Protein AF-A0A4Y9F2V4-F1 (afdb_monomer_lite)

pLDDT: mean 81.29, std 14.57, range [42.31, 92.75]

Structure (mmCIF, N/CA/C/O backbone):
data_AF-A0A4Y9F2V4-F1
#
_entry.id   AF-A0A4Y9F2V4-F1
#
loop_
_atom_site.group_PDB
_atom_site.id
_atom_site.type_symbol
_atom_site.label_atom_id
_atom_site.label_alt_id
_atom_site.label_comp_id
_atom_site.label_asym_id
_atom_site.label_entity_id
_atom_site.label_seq_id
_atom_site.pdbx_PDB_ins_code
_atom_site.Cartn_x
_atom_site.Cartn_y
_atom_site.Cartn_z
_atom_site.occupancy
_atom_site.B_iso_or_equiv
_atom_site.auth_seq_id
_atom_site.auth_comp_id
_atom_site.auth_asym_id
_atom_site.auth_atom_id
_atom_site.pdbx_PDB_model_num
ATOM 1 N N . MET A 1 1 ? -25.575 17.515 4.980 1.00 44.31 1 MET A N 1
ATOM 2 C CA . MET A 1 1 ? -24.448 17.321 4.046 1.00 44.31 1 MET A CA 1
ATOM 3 C C . MET A 1 1 ? -23.341 16.674 4.853 1.00 44.31 1 MET A C 1
ATOM 5 O O . MET A 1 1 ? -22.846 17.312 5.774 1.00 44.31 1 MET A O 1
ATOM 9 N N . ASN A 1 2 ? -23.086 15.384 4.634 1.00 42.31 2 ASN A N 1
ATOM 10 C CA . ASN A 1 2 ? -22.194 14.599 5.480 1.00 42.31 2 ASN A CA 1
ATOM 11 C C . ASN A 1 2 ? -20.754 14.826 5.000 1.00 42.31 2 ASN A C 1
ATOM 13 O O . ASN A 1 2 ? -20.361 14.354 3.935 1.00 42.31 2 ASN A O 1
ATOM 17 N N . ILE A 1 3 ? -19.988 15.631 5.738 1.00 50.53 3 ILE A N 1
ATOM 18 C CA . ILE A 1 3 ? -18.604 15.997 5.378 1.00 50.53 3 ILE A CA 1
ATOM 19 C C . ILE A 1 3 ? -17.734 14.726 5.277 1.00 50.53 3 ILE A C 1
ATOM 21 O O . ILE A 1 3 ? -16.844 14.642 4.428 1.00 50.53 3 ILE A O 1
ATOM 25 N N . GLN A 1 4 ? -18.103 13.689 6.037 1.00 48.22 4 GLN A N 1
ATOM 26 C CA . GLN A 1 4 ? -17.504 12.359 6.000 1.00 48.22 4 GLN A CA 1
ATOM 27 C C . GLN A 1 4 ? -17.786 11.537 4.730 1.00 48.22 4 GLN A C 1
ATOM 29 O O . GLN A 1 4 ? -17.098 10.567 4.488 1.00 48.22 4 GLN A O 1
ATOM 34 N N . GLU A 1 5 ? -18.730 11.887 3.856 1.00 47.97 5 GLU A N 1
ATOM 35 C CA . GLU A 1 5 ? -18.860 11.190 2.555 1.00 47.97 5 GLU A CA 1
ATOM 36 C C . GLU A 1 5 ? -18.079 11.898 1.442 1.00 47.97 5 GLU A C 1
ATOM 38 O O . GLU A 1 5 ? -17.826 11.338 0.375 1.00 47.97 5 GLU A O 1
ATOM 43 N N . THR A 1 6 ? -17.688 13.152 1.678 1.00 50.50 6 THR A N 1
ATOM 44 C CA . THR A 1 6 ? -17.068 14.001 0.652 1.00 50.50 6 THR A CA 1
ATOM 45 C C . THR A 1 6 ? -15.542 13.949 0.716 1.00 50.50 6 THR A C 1
ATOM 47 O O . THR A 1 6 ? -14.897 14.005 -0.327 1.00 50.50 6 THR A O 1
ATOM 50 N N . LEU A 1 7 ? -14.966 13.784 1.912 1.00 48.97 7 LEU A N 1
ATOM 51 C CA . LEU A 1 7 ? -13.522 13.582 2.103 1.00 48.97 7 LEU A CA 1
ATOM 52 C C . LEU A 1 7 ? -13.081 12.115 1.938 1.00 48.97 7 LEU A C 1
ATOM 54 O O . LEU A 1 7 ? -11.904 11.875 1.693 1.00 48.97 7 LEU A O 1
ATOM 58 N N . PHE A 1 8 ? -14.017 11.160 2.025 1.00 52.84 8 PHE A N 1
ATOM 59 C CA . PHE A 1 8 ? -13.751 9.718 2.175 1.00 52.84 8 PHE A CA 1
ATOM 60 C C . PHE A 1 8 ? -14.001 8.890 0.905 1.00 52.84 8 PHE A C 1
ATOM 62 O O . PHE A 1 8 ? -14.215 7.678 0.959 1.00 52.84 8 PHE A O 1
ATOM 69 N N . ASN A 1 9 ? -14.032 9.541 -0.257 1.00 54.22 9 ASN A N 1
ATOM 70 C CA . ASN A 1 9 ? -14.422 8.900 -1.506 1.00 54.22 9 ASN A CA 1
ATOM 71 C C . ASN A 1 9 ? -13.191 8.435 -2.304 1.00 54.22 9 ASN A C 1
ATOM 73 O O . ASN A 1 9 ? -12.772 9.096 -3.256 1.00 54.22 9 ASN A O 1
ATOM 77 N N . PHE A 1 10 ? -12.626 7.286 -1.907 1.00 53.47 10 PHE A N 1
ATOM 78 C CA . PHE A 1 10 ? -11.504 6.612 -2.588 1.00 53.47 10 PHE A CA 1
ATOM 79 C C . PHE A 1 10 ? -11.789 6.271 -4.068 1.00 53.47 10 PHE A C 1
ATOM 81 O 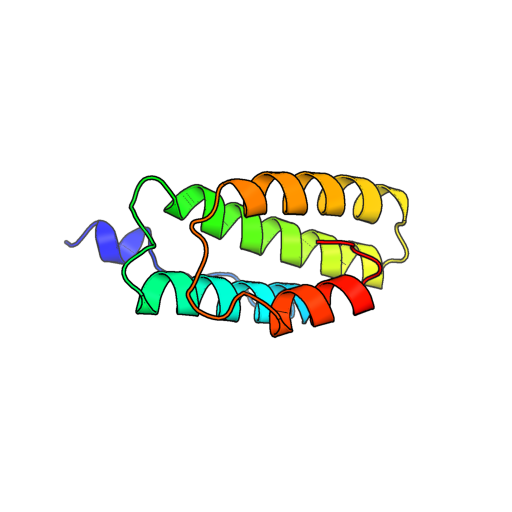O . PHE A 1 10 ? -10.865 5.999 -4.835 1.00 53.47 10 PHE A O 1
ATOM 88 N N . ASP A 1 11 ? -13.057 6.316 -4.492 1.00 53.59 11 ASP A N 1
ATOM 89 C CA . ASP A 1 11 ? -13.497 5.980 -5.851 1.00 53.59 11 ASP A CA 1
ATOM 90 C C . ASP A 1 11 ? -13.373 7.133 -6.864 1.00 53.59 11 ASP A C 1
ATOM 92 O O . ASP A 1 11 ? -13.664 6.949 -8.047 1.00 53.59 11 ASP A O 1
ATOM 96 N N . LYS A 1 12 ? -12.950 8.335 -6.442 1.00 51.78 12 LYS A N 1
ATOM 97 C CA . LYS A 1 12 ? -12.943 9.537 -7.302 1.00 51.78 12 LYS A CA 1
ATOM 98 C C . LYS A 1 12 ? -11.605 9.914 -7.943 1.00 51.78 12 LYS A C 1
ATOM 100 O O . LYS A 1 12 ? -11.531 10.971 -8.573 1.00 51.78 12 LYS A O 1
ATOM 105 N N . GLU A 1 13 ? -10.565 9.091 -7.846 1.00 54.69 13 GLU A N 1
ATOM 106 C CA . GLU A 1 13 ? -9.315 9.386 -8.558 1.00 54.69 13 GLU A CA 1
ATOM 107 C C . GLU A 1 13 ? -9.384 8.996 -10.047 1.00 54.69 13 GLU A C 1
ATOM 109 O O . GLU A 1 13 ? -9.911 7.934 -10.395 1.00 54.69 13 GLU A O 1
ATOM 114 N N . PRO A 1 14 ? -8.865 9.844 -10.960 1.00 46.28 14 PRO A N 1
ATOM 115 C CA . PRO A 1 14 ? -8.855 9.546 -12.385 1.00 46.28 14 PRO A CA 1
ATOM 116 C C . PRO A 1 14 ? -8.075 8.256 -12.660 1.00 46.28 14 PRO A C 1
ATOM 118 O O . PRO A 1 14 ? -6.982 8.050 -12.134 1.00 46.28 14 PRO A O 1
ATOM 121 N N . SER A 1 15 ? -8.645 7.412 -13.526 1.00 46.41 15 SER A N 1
ATOM 122 C CA . SER A 1 15 ? -8.115 6.128 -14.005 1.00 46.41 15 SER A CA 1
ATOM 123 C C . SER A 1 15 ? -6.828 6.283 -14.836 1.00 46.41 15 SER A C 1
ATOM 125 O O . SER A 1 15 ? -6.746 5.896 -15.999 1.00 46.41 15 SER A O 1
ATOM 127 N N . TYR A 1 16 ? -5.765 6.829 -14.251 1.00 52.81 16 TYR A N 1
ATOM 128 C CA . TYR A 1 16 ? -4.449 6.297 -14.573 1.00 52.81 16 TYR A CA 1
ATOM 129 C C . TYR A 1 16 ? -4.483 4.849 -14.097 1.00 52.81 16 TYR A C 1
ATOM 131 O O . TYR A 1 16 ? -4.896 4.610 -12.964 1.00 52.81 16 TYR A O 1
ATOM 139 N N . ALA A 1 17 ? -4.151 3.887 -14.962 1.00 70.69 17 ALA A N 1
ATOM 140 C CA . ALA A 1 17 ? -4.208 2.466 -14.624 1.00 70.69 17 ALA A CA 1
ATOM 141 C C . ALA A 1 17 ? -3.572 2.243 -13.240 1.00 70.69 17 ALA A C 1
ATOM 143 O O . ALA A 1 17 ? -2.359 2.427 -13.077 1.00 70.69 17 ALA A O 1
ATOM 144 N N . LYS A 1 18 ? -4.411 1.956 -12.230 1.00 81.81 18 LYS A N 1
ATOM 145 C CA . LYS A 1 18 ? -3.957 1.739 -10.855 1.00 81.81 18 LYS A CA 1
ATOM 146 C C . LYS A 1 18 ? -2.880 0.665 -10.920 1.00 81.81 18 LYS A C 1
ATOM 148 O O . LYS A 1 18 ? -3.084 -0.375 -11.550 1.00 81.81 18 LYS A O 1
ATOM 153 N N . SER A 1 19 ? -1.716 0.934 -10.337 1.00 89.44 19 SER A N 1
ATOM 154 C CA . SER A 1 19 ? -0.653 -0.063 -10.320 1.00 89.44 19 SER A CA 1
ATOM 155 C C . SER A 1 19 ? -1.144 -1.280 -9.531 1.00 89.44 19 SER A C 1
ATOM 157 O O . SER A 1 19 ? -1.943 -1.147 -8.601 1.00 89.44 19 SER A O 1
ATOM 159 N N . SER A 1 20 ? -0.672 -2.482 -9.866 1.00 90.25 20 SER A N 1
ATOM 160 C CA . SER A 1 20 ? -1.039 -3.674 -9.088 1.00 90.25 20 SER A CA 1
ATOM 161 C C . SER A 1 20 ? -0.617 -3.552 -7.620 1.00 90.25 20 SER A C 1
ATOM 163 O O . SER A 1 20 ? -1.272 -4.115 -6.749 1.00 90.25 20 SER A O 1
ATOM 165 N N . LEU A 1 21 ? 0.434 -2.773 -7.338 1.00 90.88 21 LEU A N 1
ATOM 166 C CA . LEU A 1 21 ? 0.853 -2.442 -5.981 1.00 90.88 21 LEU A CA 1
ATOM 167 C C . LEU A 1 21 ? -0.154 -1.533 -5.264 1.00 90.88 21 LEU A C 1
ATOM 169 O O . LEU A 1 21 ? -0.482 -1.798 -4.112 1.00 90.88 21 LEU A O 1
ATOM 173 N N . ARG A 1 22 ? -0.697 -0.514 -5.942 1.00 92.69 22 ARG A N 1
ATOM 174 C CA . ARG A 1 22 ? -1.770 0.320 -5.389 1.00 92.69 22 ARG A CA 1
ATOM 175 C C . ARG A 1 22 ? -3.029 -0.501 -5.127 1.00 92.69 22 ARG A C 1
ATOM 177 O O . ARG A 1 22 ? -3.604 -0.366 -4.060 1.00 92.69 22 ARG A O 1
ATOM 184 N N . LEU A 1 23 ? -3.437 -1.370 -6.052 1.00 91.06 23 LEU A N 1
ATOM 185 C CA . LEU A 1 23 ? -4.602 -2.244 -5.848 1.00 91.06 23 LEU A CA 1
ATOM 186 C C . LEU A 1 23 ? -4.430 -3.146 -4.616 1.00 91.06 23 LEU A C 1
ATOM 188 O O . LEU A 1 23 ? -5.368 -3.332 -3.844 1.00 91.06 23 LEU A O 1
ATOM 192 N N . ALA A 1 24 ? -3.223 -3.672 -4.399 1.00 91.25 24 ALA A N 1
ATOM 193 C CA . ALA A 1 24 ? -2.915 -4.445 -3.201 1.00 91.25 24 ALA A CA 1
ATOM 194 C C . ALA A 1 24 ? -2.929 -3.579 -1.923 1.00 91.25 24 ALA A C 1
ATOM 196 O O . ALA A 1 24 ? -3.407 -4.036 -0.886 1.00 91.25 24 ALA A O 1
ATOM 197 N N . ALA A 1 25 ? -2.469 -2.325 -1.999 1.00 91.62 25 ALA A N 1
ATOM 198 C CA . ALA A 1 25 ? -2.570 -1.365 -0.898 1.00 91.62 25 ALA A CA 1
ATOM 199 C C . ALA A 1 25 ? -4.032 -0.985 -0.586 1.00 91.62 25 ALA A C 1
ATOM 201 O O . ALA A 1 25 ? -4.406 -0.927 0.581 1.00 91.62 25 ALA A O 1
ATOM 202 N N . GLU A 1 26 ? -4.879 -0.799 -1.606 1.00 92.06 26 GLU A N 1
ATOM 203 C CA . GLU A 1 26 ? -6.323 -0.556 -1.452 1.00 92.06 26 GLU A CA 1
ATOM 204 C C . GLU A 1 26 ? -6.998 -1.726 -0.738 1.00 92.06 26 GLU A C 1
ATOM 206 O O . GLU A 1 26 ? -7.732 -1.512 0.221 1.00 92.06 26 GLU A O 1
ATOM 211 N N . ALA A 1 27 ? -6.690 -2.965 -1.131 1.00 90.75 27 ALA A N 1
ATOM 212 C CA . ALA A 1 27 ? -7.201 -4.148 -0.445 1.00 90.75 27 ALA A CA 1
ATOM 213 C C . ALA A 1 27 ? -6.743 -4.216 1.024 1.00 9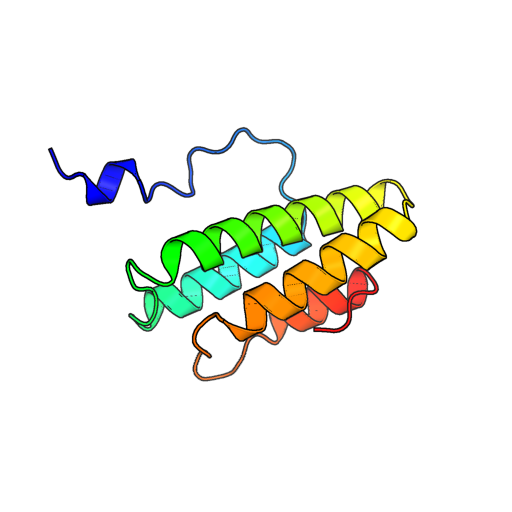0.75 27 ALA A C 1
ATOM 215 O O . ALA A 1 27 ? -7.513 -4.621 1.892 1.00 90.75 27 ALA A O 1
ATOM 216 N N . HIS A 1 28 ? -5.507 -3.807 1.323 1.00 90.69 28 HIS A N 1
ATOM 217 C CA . HIS A 1 28 ? -5.005 -3.756 2.696 1.00 90.69 28 HIS A CA 1
ATOM 218 C C . HIS A 1 28 ? -5.714 -2.686 3.538 1.00 90.69 28 HIS A C 1
ATOM 220 O O . HIS A 1 28 ? -6.146 -2.984 4.649 1.00 90.69 28 HIS A O 1
ATOM 226 N N . ILE A 1 29 ? -5.890 -1.475 3.004 1.00 91.19 29 ILE A N 1
ATOM 227 C CA . ILE A 1 29 ? -6.609 -0.389 3.687 1.00 91.19 29 ILE A CA 1
ATOM 228 C C . ILE A 1 29 ? -8.090 -0.722 3.850 1.00 91.19 29 ILE A C 1
ATOM 230 O O . ILE A 1 29 ? -8.676 -0.399 4.880 1.00 91.19 29 ILE A O 1
ATOM 234 N N . GLN A 1 30 ? -8.688 -1.423 2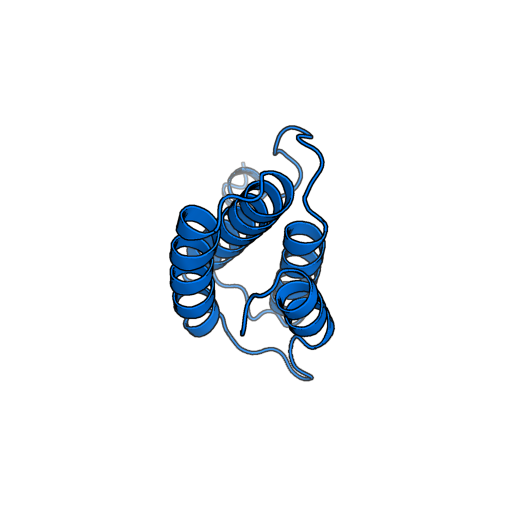.887 1.00 90.12 30 GLN A N 1
ATOM 235 C CA . GLN A 1 30 ? -10.055 -1.906 3.023 1.00 90.12 30 GLN A CA 1
ATOM 236 C C . GLN A 1 30 ? -10.177 -2.906 4.179 1.00 90.12 30 GLN A C 1
ATOM 238 O O . GLN A 1 30 ? -11.102 -2.768 4.964 1.00 90.12 30 GLN A O 1
ATOM 243 N N . LYS A 1 31 ? -9.211 -3.818 4.377 1.00 89.38 31 LYS A N 1
ATOM 244 C CA . LYS A 1 31 ? -9.185 -4.688 5.572 1.00 89.38 31 LYS A CA 1
ATOM 245 C C . LYS A 1 31 ? -9.069 -3.886 6.874 1.00 89.38 31 LYS A C 1
ATOM 247 O O . LYS A 1 31 ? -9.797 -4.164 7.816 1.00 89.38 31 LYS A O 1
ATOM 252 N N . ILE A 1 32 ? -8.206 -2.863 6.912 1.00 89.56 32 ILE A N 1
ATOM 253 C CA . ILE A 1 32 ? -8.083 -1.959 8.075 1.00 89.56 32 ILE A CA 1
ATOM 254 C C . ILE A 1 32 ? -9.431 -1.291 8.382 1.00 89.56 32 ILE A C 1
ATOM 256 O O . ILE A 1 32 ? -9.830 -1.170 9.539 1.00 89.56 32 ILE A O 1
ATOM 260 N N . LYS A 1 33 ? -10.143 -0.864 7.337 1.00 88.75 33 LYS A N 1
ATOM 261 C CA . LYS A 1 33 ? -11.477 -0.277 7.447 1.00 88.75 33 LYS A CA 1
ATOM 262 C C . LYS A 1 33 ? -12.526 -1.297 7.902 1.00 88.75 33 LYS A C 1
ATOM 264 O O . LYS A 1 33 ? -13.345 -0.951 8.740 1.00 88.75 33 LYS A O 1
ATOM 269 N N . ASP A 1 34 ? -12.500 -2.517 7.373 1.00 89.69 34 ASP A N 1
ATOM 270 C CA . ASP A 1 34 ? -13.447 -3.589 7.713 1.00 89.69 34 ASP A CA 1
ATOM 271 C C . ASP A 1 34 ? -13.288 -4.070 9.168 1.00 89.69 34 ASP A C 1
ATOM 273 O O . ASP A 1 34 ? -14.239 -4.577 9.756 1.00 89.69 34 ASP A O 1
ATOM 277 N N . GLU A 1 35 ? -12.102 -3.890 9.757 1.00 90.31 35 GLU A N 1
ATOM 27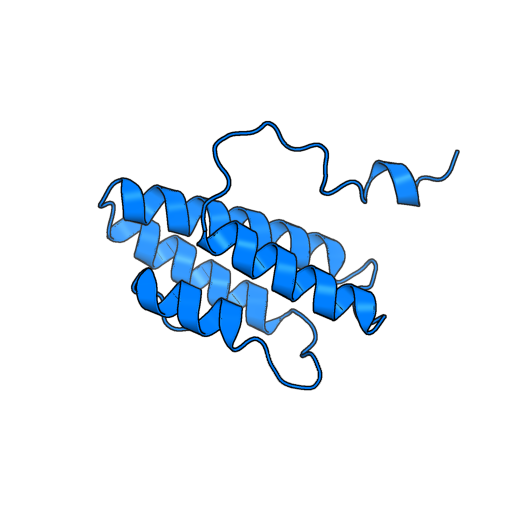8 C CA . GLU A 1 35 ? -11.821 -4.133 11.180 1.00 90.31 35 GLU A CA 1
ATOM 279 C C . GLU A 1 35 ? -12.115 -2.911 12.081 1.00 90.31 35 GLU A C 1
ATOM 281 O O . GLU A 1 35 ? -11.785 -2.937 13.265 1.00 90.31 35 GLU A O 1
ATOM 286 N N . ASP A 1 36 ? -12.720 -1.840 11.547 1.00 88.50 36 ASP A N 1
ATOM 287 C CA . ASP A 1 36 ? -13.000 -0.576 12.254 1.00 88.50 36 ASP A CA 1
ATOM 288 C C . ASP A 1 36 ? -11.745 0.093 12.868 1.00 88.50 36 ASP A C 1
ATOM 290 O O . ASP A 1 36 ? -11.824 0.878 13.815 1.00 88.50 36 ASP A O 1
ATOM 294 N N . LEU A 1 37 ? -10.561 -0.183 12.307 1.00 88.44 37 LEU A N 1
ATOM 295 C CA . LEU A 1 37 ? -9.283 0.384 12.758 1.00 88.44 37 LEU A CA 1
ATOM 296 C C . LEU A 1 37 ? -8.922 1.691 12.033 1.00 88.44 37 LEU A C 1
ATOM 298 O O . LEU A 1 37 ? -8.025 2.420 12.466 1.00 88.44 37 LEU A O 1
ATOM 302 N N . LEU A 1 38 ? -9.600 2.003 10.925 1.00 88.06 38 LEU A N 1
ATOM 303 C CA . LEU A 1 38 ? -9.377 3.236 10.172 1.00 88.06 38 LEU A CA 1
ATOM 304 C C . LEU A 1 38 ? -10.063 4.417 10.874 1.00 88.06 38 LEU A C 1
ATOM 306 O O . LEU A 1 38 ? -11.285 4.549 10.839 1.00 88.06 38 LEU A O 1
ATOM 310 N N . THR A 1 39 ? -9.272 5.295 11.485 1.00 85.81 39 THR A N 1
ATOM 311 C CA . THR A 1 39 ? -9.753 6.491 12.187 1.00 85.81 39 THR A CA 1
ATOM 312 C C . THR A 1 39 ? -9.529 7.745 11.343 1.00 85.81 39 THR A C 1
ATOM 314 O O . THR A 1 39 ? -8.810 7.728 10.342 1.00 85.81 39 THR A O 1
ATOM 317 N N . GLU A 1 40 ? -10.117 8.873 11.753 1.00 83.38 40 GLU A N 1
ATOM 318 C CA . GLU A 1 40 ? -9.852 10.169 11.107 1.00 83.38 40 GLU A CA 1
ATOM 319 C C . GLU A 1 40 ? -8.361 10.549 11.170 1.00 83.38 40 GLU A C 1
ATOM 321 O O . GLU A 1 40 ? -7.838 11.156 10.236 1.00 83.38 40 GLU A O 1
ATOM 326 N N . GLU A 1 41 ? -7.658 10.134 12.229 1.00 82.31 41 GLU A N 1
ATOM 327 C CA . GLU A 1 41 ? -6.224 10.385 12.409 1.00 82.31 41 GLU A CA 1
ATOM 328 C C . GLU A 1 41 ? -5.364 9.575 11.427 1.00 82.31 41 GLU A C 1
ATOM 330 O O . GLU A 1 41 ? -4.359 10.078 10.923 1.00 82.31 41 GLU A O 1
ATOM 335 N N . THR A 1 42 ? -5.764 8.340 11.106 1.00 86.06 42 THR A N 1
ATOM 336 C CA . THR A 1 42 ? -5.007 7.447 10.211 1.00 86.06 42 THR A CA 1
ATOM 337 C C . THR A 1 42 ? -5.447 7.539 8.750 1.00 86.06 42 THR A C 1
ATOM 339 O O . THR A 1 42 ? -4.770 7.012 7.866 1.00 86.06 42 THR A O 1
ATOM 342 N N . TYR A 1 43 ? -6.522 8.275 8.453 1.00 85.06 43 TYR A N 1
ATOM 343 C CA . TYR A 1 43 ? -7.053 8.433 7.098 1.00 85.06 43 TYR A CA 1
ATOM 344 C C . TYR A 1 43 ? -6.042 9.049 6.118 1.00 85.06 43 TYR A C 1
ATOM 346 O O . TYR A 1 43 ? -5.824 8.527 5.024 1.00 85.06 43 TYR A O 1
ATOM 354 N N . LEU A 1 44 ? -5.378 10.141 6.516 1.00 87.81 44 LEU A N 1
ATOM 355 C CA . LEU A 1 44 ? -4.364 10.791 5.675 1.00 87.81 44 LEU A CA 1
ATOM 356 C C . LEU A 1 44 ? -3.156 9.877 5.431 1.00 87.81 44 LEU A C 1
ATOM 358 O O . LEU A 1 44 ? -2.581 9.894 4.346 1.00 87.81 44 LEU A O 1
ATOM 362 N N . ILE A 1 45 ? -2.810 9.045 6.416 1.00 91.31 45 ILE A N 1
ATOM 363 C CA . ILE A 1 45 ? -1.731 8.054 6.320 1.00 91.31 45 ILE A CA 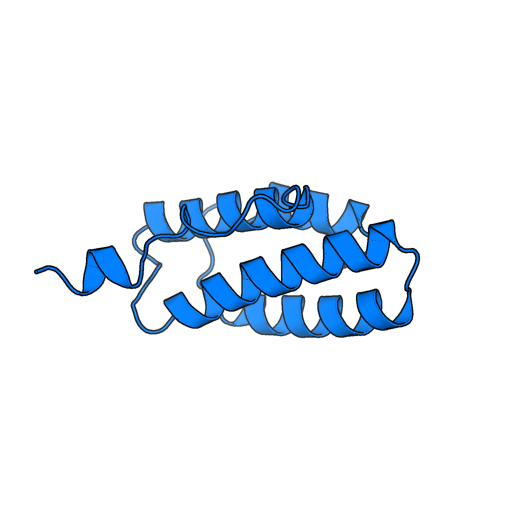1
ATOM 364 C C . ILE A 1 45 ? -2.121 6.938 5.342 1.00 91.31 45 ILE A C 1
ATOM 366 O O . ILE A 1 45 ? -1.306 6.514 4.521 1.00 91.31 45 ILE A O 1
ATOM 370 N N . ALA A 1 46 ? -3.381 6.498 5.366 1.00 91.00 46 ALA A N 1
ATOM 371 C CA . ALA A 1 46 ? -3.904 5.520 4.420 1.00 91.00 46 ALA A CA 1
ATOM 372 C C . ALA A 1 46 ? -3.885 6.068 2.984 1.00 91.00 46 ALA A C 1
ATOM 374 O O . ALA A 1 46 ? -3.371 5.406 2.085 1.00 91.00 46 ALA A O 1
ATOM 375 N N . GLN A 1 47 ? -4.346 7.303 2.766 1.00 90.50 47 GLN A N 1
ATOM 376 C CA . GLN A 1 47 ? -4.282 7.935 1.445 1.00 90.50 47 GLN A CA 1
ATOM 377 C C . GLN A 1 47 ? -2.834 8.094 0.960 1.00 90.50 47 GLN A C 1
ATOM 379 O O . GLN A 1 47 ? -2.514 7.716 -0.166 1.00 90.50 47 GLN A O 1
ATOM 384 N N . LEU A 1 48 ? -1.933 8.560 1.830 1.00 90.56 48 LEU A N 1
ATOM 385 C CA . LEU A 1 48 ? -0.510 8.665 1.512 1.00 90.56 48 LEU A CA 1
ATOM 386 C C . LEU A 1 48 ? 0.090 7.299 1.142 1.00 90.56 48 LEU A C 1
ATOM 388 O O . LEU A 1 48 ? 0.881 7.202 0.205 1.00 90.56 48 LEU A O 1
ATOM 392 N N . THR A 1 49 ? -0.323 6.227 1.821 1.00 92.38 49 THR A N 1
ATOM 393 C CA . THR A 1 49 ? 0.099 4.855 1.500 1.00 92.38 49 THR A CA 1
ATOM 394 C C . THR A 1 49 ? -0.336 4.450 0.087 1.00 92.38 49 THR A C 1
ATOM 396 O O . THR A 1 49 ? 0.462 3.874 -0.656 1.00 92.38 49 THR A O 1
ATOM 399 N N . LEU A 1 50 ? -1.566 4.781 -0.323 1.00 92.75 50 LEU A N 1
ATOM 400 C CA . LEU A 1 50 ? -2.067 4.521 -1.680 1.00 92.75 50 LEU A CA 1
ATOM 401 C C . LEU A 1 50 ? -1.285 5.288 -2.747 1.00 92.75 50 LEU A C 1
ATOM 403 O O . LEU A 1 50 ? -0.936 4.723 -3.790 1.00 92.75 50 LEU A O 1
ATOM 407 N N . ASP A 1 51 ? -0.987 6.555 -2.480 1.00 91.25 51 ASP A N 1
ATOM 408 C CA . ASP A 1 51 ? -0.255 7.422 -3.399 1.00 91.25 51 ASP A CA 1
ATOM 409 C C . ASP A 1 51 ? 1.193 6.946 -3.558 1.00 91.25 51 ASP A C 1
ATOM 411 O O . ASP A 1 51 ? 1.693 6.805 -4.678 1.00 91.25 51 ASP A O 1
ATOM 415 N N . LEU A 1 52 ? 1.854 6.591 -2.454 1.00 91.44 52 LEU A N 1
ATOM 416 C CA . LEU A 1 52 ? 3.203 6.027 -2.466 1.00 91.44 52 LEU A CA 1
ATOM 417 C C . LEU A 1 52 ? 3.248 4.664 -3.167 1.00 91.44 52 LEU A C 1
ATOM 419 O O . LEU A 1 52 ? 4.158 4.422 -3.963 1.00 91.44 52 LEU A O 1
ATOM 423 N N . ALA A 1 53 ? 2.255 3.795 -2.956 1.00 92.19 53 ALA A N 1
ATOM 424 C CA . ALA A 1 53 ? 2.131 2.524 -3.671 1.00 92.19 53 ALA A CA 1
ATOM 425 C C . ALA A 1 53 ? 1.934 2.729 -5.188 1.00 92.19 53 ALA A C 1
ATOM 427 O O . ALA A 1 53 ? 2.517 2.006 -6.008 1.00 92.19 53 ALA A O 1
ATOM 428 N N . GLN A 1 54 ? 1.169 3.749 -5.589 1.00 92.12 54 GLN A N 1
ATOM 429 C CA . GLN A 1 54 ? 1.024 4.130 -6.994 1.00 92.12 54 GLN A CA 1
ATOM 430 C C . GLN A 1 54 ? 2.350 4.605 -7.583 1.00 92.12 54 GLN A C 1
ATOM 432 O O . GLN A 1 54 ? 2.765 4.111 -8.634 1.00 92.12 54 GLN A O 1
ATOM 437 N N . VAL A 1 55 ? 3.026 5.537 -6.907 1.00 91.00 55 VAL A N 1
ATOM 438 C CA . VAL A 1 55 ? 4.312 6.097 -7.342 1.00 91.00 55 VAL A CA 1
ATOM 439 C C . VAL A 1 55 ? 5.364 5.001 -7.457 1.00 91.00 55 VAL A C 1
ATOM 441 O O . VAL A 1 55 ? 6.045 4.932 -8.479 1.00 91.00 55 VAL A O 1
ATOM 444 N N . CYS A 1 56 ? 5.449 4.101 -6.476 1.00 90.69 56 CYS A N 1
ATOM 445 C CA . CYS A 1 56 ? 6.320 2.929 -6.520 1.00 90.69 56 CYS A CA 1
ATOM 446 C C . CYS A 1 56 ? 6.049 2.084 -7.767 1.00 90.69 56 CYS A C 1
ATOM 448 O O . CYS A 1 56 ? 6.965 1.797 -8.538 1.00 90.69 56 CYS A O 1
ATOM 450 N N . GLY A 1 57 ? 4.781 1.741 -8.015 1.00 89.31 57 GLY A N 1
ATOM 451 C CA . GLY A 1 57 ? 4.410 0.936 -9.174 1.00 89.31 57 GLY A CA 1
ATOM 452 C C . GLY A 1 57 ? 4.758 1.600 -10.510 1.00 89.31 57 GLY A C 1
ATOM 453 O O . GLY A 1 57 ? 5.295 0.951 -11.408 1.00 89.31 57 GLY A O 1
ATOM 454 N N . VAL A 1 58 ? 4.523 2.909 -10.630 1.00 90.00 58 VAL A N 1
ATOM 455 C CA . VAL A 1 58 ? 4.880 3.691 -11.823 1.00 90.00 58 VAL A CA 1
ATOM 456 C C . VAL A 1 58 ? 6.399 3.807 -11.987 1.00 90.00 58 VAL A C 1
ATOM 458 O O . VAL A 1 58 ? 6.902 3.713 -13.106 1.00 90.00 58 VAL A O 1
ATOM 461 N N . ALA A 1 59 ? 7.145 4.006 -10.900 1.00 88.88 59 ALA A N 1
ATOM 462 C CA . ALA A 1 59 ? 8.600 4.131 -10.925 1.00 88.88 59 ALA A CA 1
ATOM 463 C C . ALA A 1 59 ? 9.281 2.821 -11.344 1.00 88.88 59 ALA A C 1
ATOM 465 O O . ALA A 1 59 ? 10.205 2.855 -12.160 1.00 88.88 59 ALA A O 1
ATOM 466 N N . VAL A 1 60 ? 8.778 1.677 -10.863 1.00 89.31 60 VAL A N 1
ATOM 467 C CA . VAL A 1 60 ? 9.230 0.344 -11.292 1.00 89.31 60 VAL A CA 1
ATOM 468 C C . VAL A 1 60 ? 8.947 0.132 -12.776 1.00 89.31 60 VAL A C 1
ATOM 470 O O . VAL A 1 60 ? 9.858 -0.228 -13.517 1.00 89.31 60 VAL A O 1
ATOM 473 N N . ALA A 1 61 ? 7.729 0.433 -13.243 1.00 88.19 61 ALA A N 1
ATOM 474 C CA . ALA A 1 61 ? 7.372 0.300 -14.659 1.00 88.19 61 ALA A CA 1
ATOM 475 C C . ALA A 1 61 ? 8.245 1.172 -15.585 1.00 88.19 61 ALA A C 1
ATOM 477 O O . ALA A 1 61 ? 8.489 0.811 -16.734 1.00 88.19 61 ALA A O 1
ATOM 478 N N . LYS A 1 62 ? 8.742 2.309 -15.082 1.00 88.44 62 LYS A N 1
ATOM 479 C CA . LYS A 1 62 ? 9.663 3.211 -15.792 1.00 88.44 62 LYS A CA 1
ATOM 480 C C . LYS A 1 62 ? 11.146 2.851 -15.622 1.00 88.44 62 LYS A C 1
ATOM 482 O O . LYS A 1 62 ? 11.988 3.541 -16.188 1.00 88.44 62 LYS A O 1
ATOM 487 N N . GLY A 1 63 ? 11.485 1.831 -14.830 1.00 86.69 63 GLY A N 1
ATOM 488 C CA . GLY A 1 63 ? 12.871 1.443 -14.545 1.00 86.69 63 GLY A CA 1
ATOM 489 C C . GLY A 1 63 ? 13.666 2.478 -13.735 1.00 86.69 63 GLY A C 1
ATOM 490 O O . GLY A 1 63 ? 14.892 2.512 -13.807 1.00 86.69 63 GLY A O 1
ATOM 491 N N . SER A 1 64 ? 12.996 3.352 -12.977 1.00 89.12 64 SER A N 1
ATOM 492 C CA . SER A 1 64 ? 13.649 4.438 -12.235 1.00 89.12 64 SER A CA 1
ATOM 493 C C . SER A 1 64 ? 14.061 3.995 -10.829 1.00 89.12 64 SER A C 1
ATOM 495 O O . SER A 1 64 ? 13.359 4.240 -9.850 1.00 89.12 64 SER A O 1
ATOM 497 N N . ALA A 1 65 ? 15.221 3.343 -10.715 1.00 85.75 65 ALA A N 1
ATOM 498 C CA . ALA A 1 65 ? 15.691 2.751 -9.457 1.00 85.75 65 ALA A CA 1
ATOM 499 C C . ALA A 1 65 ? 15.788 3.749 -8.283 1.00 85.75 65 ALA A C 1
ATOM 501 O O . ALA A 1 65 ? 15.441 3.405 -7.155 1.00 85.75 65 ALA A O 1
ATOM 502 N N . SER A 1 66 ? 16.213 4.992 -8.531 1.00 85.75 66 SER A N 1
ATOM 503 C CA . SER A 1 66 ? 16.310 6.028 -7.490 1.00 85.75 66 SER A CA 1
ATOM 504 C C . SER A 1 66 ? 14.940 6.474 -6.972 1.00 85.75 66 SER A C 1
ATOM 506 O O . SER A 1 66 ? 14.763 6.621 -5.763 1.00 85.75 66 SER A O 1
ATOM 508 N N . ALA A 1 67 ? 13.957 6.633 -7.864 1.00 84.75 67 ALA A N 1
ATOM 509 C CA . ALA A 1 67 ? 12.585 6.963 -7.486 1.00 84.75 67 ALA A CA 1
ATOM 510 C C . ALA A 1 67 ? 11.921 5.808 -6.727 1.00 84.75 67 ALA A C 1
ATOM 512 O O . ALA A 1 67 ? 11.232 6.049 -5.738 1.00 84.75 67 ALA A O 1
ATOM 513 N N . VAL A 1 68 ? 12.184 4.561 -7.138 1.00 87.56 68 VAL A N 1
ATOM 514 C CA . VAL A 1 68 ? 11.739 3.372 -6.400 1.00 87.56 68 VAL A CA 1
ATOM 515 C C . VAL A 1 68 ? 12.337 3.373 -5.000 1.00 87.56 68 VAL A C 1
ATOM 517 O O . VAL A 1 68 ? 11.583 3.271 -4.043 1.00 87.56 68 VAL A O 1
ATOM 520 N N . ALA A 1 69 ? 13.652 3.548 -4.844 1.00 87.19 69 ALA A N 1
ATOM 521 C CA . ALA A 1 69 ? 14.305 3.508 -3.534 1.00 87.19 69 ALA A CA 1
ATOM 522 C C . ALA A 1 69 ? 13.746 4.556 -2.555 1.00 87.19 69 ALA A C 1
ATOM 524 O O . ALA A 1 69 ? 13.486 4.231 -1.395 1.00 87.19 69 ALA A O 1
ATOM 525 N N . MET A 1 70 ? 13.521 5.786 -3.029 1.00 89.12 70 MET A N 1
ATOM 526 C CA . MET A 1 70 ? 12.925 6.852 -2.222 1.00 89.12 70 MET A CA 1
ATOM 527 C C . MET A 1 70 ? 11.471 6.533 -1.862 1.00 89.12 70 MET A C 1
ATOM 529 O O . MET A 1 70 ? 11.139 6.478 -0.682 1.00 89.12 70 MET A O 1
ATOM 533 N N . ALA A 1 71 ? 10.620 6.246 -2.851 1.00 88.50 71 ALA A N 1
ATOM 534 C CA . ALA A 1 71 ? 9.204 5.973 -2.608 1.00 88.50 71 ALA A CA 1
ATOM 535 C C . ALA A 1 71 ? 8.990 4.722 -1.735 1.00 88.50 71 ALA A C 1
ATOM 537 O O . ALA A 1 71 ? 8.115 4.712 -0.879 1.00 88.50 71 ALA A O 1
ATOM 538 N N . SER A 1 72 ? 9.839 3.701 -1.886 1.00 88.88 72 SER A N 1
ATOM 539 C CA . SER A 1 72 ? 9.835 2.485 -1.060 1.00 88.88 72 SER A CA 1
ATOM 540 C C . SER A 1 72 ? 10.133 2.772 0.406 1.00 88.88 72 SER A C 1
ATOM 542 O O . SER A 1 72 ? 9.566 2.141 1.295 1.00 88.88 72 SER A O 1
ATOM 544 N N . LYS A 1 73 ? 11.071 3.691 0.664 1.00 91.31 73 LYS A N 1
ATOM 545 C CA . LYS A 1 73 ? 11.441 4.085 2.020 1.00 91.31 73 LYS A CA 1
ATOM 546 C C . LYS A 1 73 ? 10.273 4.802 2.694 1.00 91.31 73 LYS A C 1
ATOM 548 O O . LYS A 1 73 ? 9.853 4.367 3.760 1.00 91.31 73 LYS A O 1
ATOM 553 N N . GLU A 1 74 ? 9.724 5.819 2.038 1.00 92.00 74 GLU A N 1
ATOM 554 C CA . GLU A 1 74 ? 8.573 6.570 2.551 1.00 92.00 74 GLU A CA 1
ATOM 555 C C . GLU A 1 74 ? 7.349 5.658 2.729 1.00 92.00 74 GLU A C 1
ATOM 557 O O . GLU A 1 74 ? 6.628 5.771 3.717 1.00 92.00 74 GLU A O 1
ATOM 562 N N . LEU A 1 75 ? 7.139 4.696 1.818 1.00 91.25 75 LEU A N 1
ATOM 563 C CA . LEU A 1 75 ? 6.044 3.730 1.914 1.00 91.25 75 LEU A CA 1
ATOM 564 C C . LEU A 1 75 ? 6.164 2.867 3.175 1.00 91.25 75 LEU A C 1
ATOM 566 O O . LEU A 1 75 ? 5.178 2.707 3.887 1.00 91.25 75 LEU A O 1
ATOM 570 N N . ARG A 1 76 ? 7.360 2.349 3.485 1.00 90.81 76 ARG A N 1
ATOM 571 C CA . ARG A 1 76 ? 7.600 1.596 4.728 1.00 90.81 76 ARG A CA 1
ATOM 572 C C . ARG A 1 76 ? 7.338 2.431 5.976 1.00 90.81 76 ARG A C 1
ATOM 574 O O . ARG A 1 76 ? 6.715 1.945 6.912 1.00 90.81 76 ARG A O 1
ATOM 581 N N . GLU A 1 77 ? 7.839 3.662 5.995 1.00 91.25 77 GLU A N 1
ATOM 582 C CA . GLU A 1 77 ? 7.682 4.556 7.146 1.00 91.25 77 GLU A CA 1
ATOM 583 C C . GLU A 1 77 ? 6.211 4.917 7.365 1.00 91.25 77 GLU A C 1
ATOM 585 O O . GLU A 1 77 ? 5.736 4.888 8.496 1.00 91.25 77 GLU A O 1
ATOM 590 N N . THR A 1 78 ? 5.472 5.152 6.280 1.00 90.75 78 THR A N 1
ATOM 591 C CA . THR A 1 78 ? 4.030 5.429 6.323 1.00 90.75 78 THR A CA 1
ATOM 592 C C . THR A 1 78 ? 3.241 4.202 6.790 1.00 90.75 78 THR A C 1
ATOM 594 O O . THR A 1 78 ? 2.361 4.318 7.639 1.00 90.75 78 THR A O 1
ATOM 597 N N . LEU A 1 79 ? 3.584 3.007 6.300 1.00 88.69 79 LEU A N 1
ATOM 598 C CA . LEU A 1 79 ? 2.934 1.756 6.706 1.00 88.69 79 LEU A CA 1
ATOM 599 C C . LEU A 1 79 ? 3.126 1.435 8.184 1.00 88.69 79 LEU A C 1
ATOM 601 O O . LEU A 1 79 ? 2.206 0.923 8.808 1.00 88.69 79 LEU A O 1
ATOM 605 N N . ALA A 1 80 ? 4.289 1.756 8.752 1.00 89.31 80 ALA A N 1
ATOM 606 C CA . ALA A 1 80 ? 4.548 1.561 10.176 1.00 89.31 80 ALA A CA 1
ATOM 607 C C . ALA A 1 80 ? 3.651 2.429 11.080 1.00 89.31 80 ALA A C 1
ATOM 609 O O . ALA A 1 80 ? 3.566 2.172 12.279 1.00 89.31 80 ALA A O 1
ATOM 610 N N . MET A 1 81 ? 2.998 3.453 10.520 1.00 89.25 81 MET A N 1
ATOM 611 C CA . MET A 1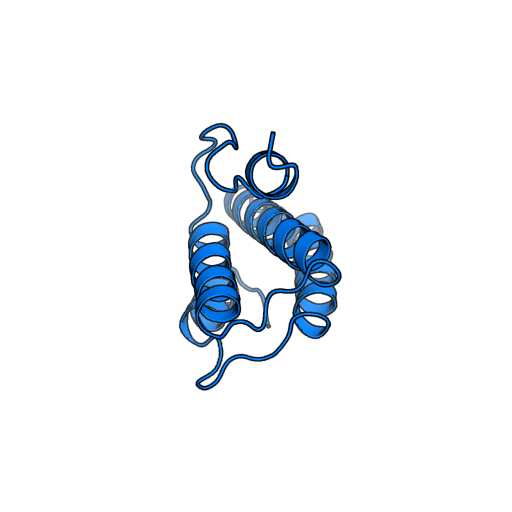 81 ? 2.038 4.305 11.225 1.00 89.25 81 MET A CA 1
ATOM 612 C C . MET A 1 81 ? 0.585 3.845 11.048 1.00 89.25 81 MET A C 1
ATOM 614 O O . MET A 1 81 ? -0.298 4.368 11.729 1.00 89.25 81 MET A O 1
ATOM 618 N N . LEU A 1 82 ? 0.316 2.901 10.138 1.00 87.00 82 LEU A N 1
ATOM 619 C CA . LEU A 1 82 ? -1.012 2.317 9.993 1.00 87.00 82 LEU A CA 1
ATOM 620 C C . LEU A 1 82 ? -1.247 1.238 11.059 1.00 87.00 82 LEU A C 1
ATOM 622 O O . LEU A 1 82 ? -0.318 0.517 11.429 1.00 87.00 82 LEU A O 1
ATOM 626 N N . PRO A 1 83 ? -2.487 1.115 11.558 1.00 85.25 83 PRO A N 1
ATOM 627 C CA . PRO A 1 83 ? -2.842 0.055 12.488 1.00 85.25 83 PRO A CA 1
ATOM 628 C C . PRO A 1 83 ? -2.697 -1.312 11.811 1.00 85.25 83 PRO A C 1
ATOM 630 O O . PRO A 1 83 ? -3.002 -1.478 10.627 1.00 85.25 83 PRO A O 1
ATOM 633 N N . ASP A 1 84 ? -2.222 -2.288 12.579 1.00 82.38 84 ASP A N 1
ATOM 634 C CA . ASP A 1 84 ? -2.030 -3.650 12.092 1.00 82.38 84 ASP A CA 1
ATOM 635 C C . ASP A 1 84 ? -3.362 -4.411 12.089 1.00 82.38 84 ASP A C 1
ATOM 637 O O . ASP A 1 84 ? -4.173 -4.260 13.004 1.00 82.38 84 ASP A O 1
ATOM 641 N N . VAL A 1 85 ? -3.580 -5.227 11.060 1.00 80.81 85 VAL A N 1
ATOM 642 C CA . VAL A 1 85 ? -4.809 -6.018 10.876 1.00 80.81 85 VAL A CA 1
ATOM 643 C C . VAL A 1 85 ? -4.595 -7.457 11.300 1.00 80.81 85 VAL A C 1
ATOM 645 O O . VAL A 1 85 ? -3.527 -8.044 11.087 1.00 80.81 85 VAL A O 1
ATOM 648 N N . SER A 1 86 ? -5.635 -8.066 11.861 1.00 65.00 86 SER A N 1
ATOM 649 C CA . SER A 1 86 ? -5.575 -9.452 12.316 1.00 65.00 86 SER A CA 1
ATOM 650 C C . SER A 1 86 ? -5.390 -10.405 11.127 1.00 65.00 86 SER A C 1
ATOM 652 O O . SER A 1 86 ? -6.279 -10.597 10.305 1.00 65.00 86 SER A O 1
ATOM 654 N N . GLY A 1 87 ? -4.213 -11.034 11.030 1.00 65.12 87 GLY A N 1
ATOM 655 C CA . GLY A 1 87 ? -3.839 -11.904 9.902 1.00 65.12 87 GLY A CA 1
ATOM 656 C C . GLY A 1 87 ? -2.841 -11.280 8.920 1.00 65.12 87 GLY A C 1
ATOM 657 O O . GLY A 1 87 ? -2.377 -11.967 8.007 1.00 65.12 87 GLY A O 1
ATOM 658 N N . GLY A 1 88 ? -2.444 -10.025 9.147 1.00 64.19 88 GLY A N 1
ATOM 659 C CA . GLY A 1 88 ? -1.381 -9.344 8.417 1.00 64.19 88 GLY A CA 1
ATOM 660 C C . GLY A 1 88 ? -1.731 -8.982 6.970 1.00 64.19 88 GLY A C 1
ATOM 661 O O . GLY A 1 88 ? -2.811 -9.252 6.444 1.00 64.19 88 GLY A O 1
ATOM 662 N N . ASN A 1 89 ? -0.773 -8.351 6.294 1.00 73.94 89 ASN A N 1
ATOM 663 C CA . ASN A 1 89 ? -0.925 -7.822 4.936 1.00 73.94 89 ASN A CA 1
ATOM 664 C C . ASN A 1 89 ? -0.180 -8.662 3.878 1.00 73.94 89 ASN A C 1
ATOM 666 O O . ASN A 1 89 ? 0.415 -8.114 2.949 1.00 73.94 89 ASN A O 1
ATOM 670 N N . SER A 1 90 ? -0.204 -9.991 4.016 1.00 78.25 90 SER A N 1
ATOM 671 C CA . SER A 1 90 ? 0.569 -10.937 3.191 1.00 78.25 90 SER A CA 1
ATOM 672 C C . SER A 1 90 ? 0.469 -10.678 1.682 1.00 78.25 90 SER A C 1
ATOM 674 O O . SER A 1 90 ? 1.493 -10.682 1.004 1.00 78.25 90 SER A O 1
ATOM 676 N N . ASP A 1 91 ? -0.723 -10.374 1.161 1.00 83.19 91 ASP A N 1
ATOM 677 C CA . ASP A 1 91 ? -0.936 -10.065 -0.262 1.00 83.19 91 ASP A CA 1
ATOM 678 C C . ASP A 1 91 ? -0.232 -8.774 -0.701 1.00 83.19 91 ASP A C 1
ATOM 680 O O . ASP A 1 91 ? 0.350 -8.701 -1.786 1.00 83.19 91 ASP A O 1
ATOM 684 N N . PHE A 1 92 ? -0.261 -7.750 0.152 1.00 86.25 92 PHE A N 1
ATOM 685 C CA . PHE A 1 92 ? 0.377 -6.471 -0.123 1.00 86.25 92 PHE A CA 1
ATOM 686 C C . PHE A 1 92 ? 1.901 -6.565 -0.011 1.00 86.25 92 PHE A C 1
ATOM 688 O O . PHE A 1 92 ? 2.595 -6.090 -0.909 1.00 86.25 92 PHE A O 1
ATOM 695 N N . ARG A 1 93 ? 2.424 -7.268 1.003 1.00 87.25 93 ARG A N 1
ATOM 696 C CA . ARG A 1 93 ? 3.857 -7.602 1.103 1.00 87.25 93 ARG A CA 1
ATOM 697 C C . ARG A 1 93 ? 4.338 -8.402 -0.100 1.00 87.25 93 ARG A C 1
ATOM 699 O O . ARG A 1 93 ? 5.311 -8.010 -0.733 1.00 87.25 93 ARG A O 1
ATOM 706 N N . ALA A 1 94 ? 3.620 -9.459 -0.477 1.00 87.81 94 ALA A N 1
ATOM 707 C CA . ALA A 1 94 ? 3.967 -10.276 -1.637 1.00 87.81 94 ALA A CA 1
ATOM 708 C C . ALA A 1 94 ? 3.948 -9.461 -2.938 1.00 87.81 94 ALA A C 1
ATOM 710 O O . ALA A 1 94 ? 4.764 -9.684 -3.835 1.00 87.81 94 ALA A O 1
ATOM 711 N N . MET A 1 95 ? 3.025 -8.502 -3.065 1.00 89.38 95 MET A N 1
ATOM 712 C CA . MET A 1 95 ? 3.027 -7.585 -4.200 1.00 89.38 95 MET A CA 1
ATOM 713 C C . MET A 1 95 ? 4.221 -6.632 -4.144 1.00 89.38 95 MET A C 1
ATOM 715 O O . MET A 1 95 ? 4.880 -6.447 -5.157 1.00 89.38 95 MET A O 1
ATOM 719 N N . ALA A 1 96 ? 4.545 -6.058 -2.991 1.00 87.25 96 ALA A N 1
ATOM 720 C CA . ALA A 1 96 ? 5.685 -5.161 -2.847 1.00 87.25 96 ALA A CA 1
ATOM 721 C C . ALA A 1 96 ? 7.019 -5.856 -3.165 1.00 87.25 96 ALA A C 1
ATOM 723 O O . ALA A 1 96 ? 7.830 -5.311 -3.917 1.00 87.25 96 ALA A O 1
ATOM 724 N N . GLU A 1 97 ? 7.200 -7.102 -2.725 1.00 89.88 97 GLU A N 1
ATOM 725 C CA . GLU A 1 97 ? 8.378 -7.909 -3.055 1.00 89.88 97 GLU A CA 1
ATOM 726 C C . GLU A 1 97 ? 8.538 -8.112 -4.569 1.00 89.88 97 GLU A C 1
ATOM 728 O O . GLU A 1 97 ? 9.644 -7.977 -5.093 1.00 89.88 97 GLU A O 1
ATOM 733 N N . LYS A 1 98 ? 7.440 -8.337 -5.310 1.00 87.12 98 LYS A N 1
ATOM 734 C CA . LYS A 1 98 ? 7.468 -8.421 -6.788 1.00 87.12 98 LYS A CA 1
ATOM 735 C C . LYS A 1 98 ? 7.948 -7.132 -7.454 1.00 87.12 98 LYS A C 1
ATOM 737 O O . LYS A 1 98 ? 8.445 -7.173 -8.576 1.00 87.12 98 LYS A O 1
ATOM 742 N N . PHE A 1 99 ? 7.797 -6.000 -6.773 1.00 83.25 99 PHE A N 1
ATOM 743 C CA . PHE A 1 99 ? 8.260 -4.687 -7.213 1.00 83.25 99 PHE A CA 1
ATOM 744 C C . PHE A 1 99 ? 9.677 -4.366 -6.701 1.00 83.25 99 PHE A C 1
ATOM 746 O O . PHE A 1 99 ? 10.183 -3.274 -6.954 1.00 83.25 99 PHE A O 1
ATOM 753 N N . GLY A 1 100 ? 10.338 -5.305 -6.011 1.00 83.19 100 GLY A N 1
ATOM 754 C CA . GLY A 1 100 ? 11.661 -5.111 -5.413 1.00 83.19 100 GLY A CA 1
ATOM 755 C C . GLY A 1 100 ? 11.633 -4.277 -4.129 1.00 83.19 100 GLY A C 1
ATOM 756 O O . GLY A 1 100 ? 12.646 -3.690 -3.752 1.00 83.19 100 GLY A O 1
ATOM 757 N N . ILE A 1 101 ? 10.475 -4.198 -3.472 1.00 83.88 101 ILE A N 1
ATOM 758 C CA . ILE A 1 101 ? 10.235 -3.384 -2.282 1.00 83.88 101 ILE A CA 1
ATOM 759 C C . ILE A 1 101 ? 10.116 -4.315 -1.078 1.00 83.88 101 ILE A C 1
ATOM 761 O O . ILE A 1 101 ? 9.178 -5.099 -0.982 1.00 83.88 101 ILE A O 1
ATOM 765 N N . ALA A 1 102 ? 11.057 -4.213 -0.141 1.00 81.81 102 ALA A N 1
ATOM 766 C CA . ALA A 1 102 ? 10.939 -4.877 1.155 1.00 81.81 102 ALA A CA 1
ATOM 767 C C . ALA A 1 102 ? 10.004 -4.057 2.059 1.00 81.81 102 ALA A C 1
ATOM 769 O O . ALA A 1 102 ? 10.281 -2.867 2.251 1.00 81.81 102 ALA A O 1
ATOM 770 N N . LEU A 1 103 ? 8.936 -4.679 2.577 1.00 75.12 103 LEU A N 1
ATOM 771 C CA . LEU A 1 103 ? 7.950 -4.110 3.510 1.00 75.12 103 LEU A CA 1
ATOM 772 C C . LEU A 1 103 ? 7.935 -4.852 4.851 1.00 75.12 103 LEU A C 1
ATOM 774 O O . LEU A 1 103 ? 7.863 -6.105 4.849 1.00 75.12 103 LEU A O 1
#

Sequence (103 aa):
MNIQETLFNFDKEPSYAKSSLRLAAEAHIQKIKDEDLLTEETYLIAQLTLDLAQVCGVAVAKGSASAVAMASKELRETLAMLPDVSGGNSDFRAMAEKFGIAL

Radius of gyration: 13.57 Å; chains: 1; bounding box: 41×29×28 Å

Foldseek 3Di:
DPVCVVVPCPPPDPPPPQFVLLVLLVVVVVLCVVVVNDDPVLRVLSVLLSVLSRQLRVCLVVVPVVSNVVSLVVNVVSVVPGDAGDPGSVSSQVVCVVSVRHD

Secondary structure (DSSP, 8-state):
--HHHHS--GGGS--S---HHHHHHHHHHHHHHHTT---HHHHHHHHHHHHHHHHHHHHHHTT-HHHHHHHHHHHHHHHTTSPPPTT--HHHHHHHHHTT---

Organism: NCBI:txid85336